Protein AF-A0A0B6Y6J5-F1 (afdb_monomer_lite)

Structure (mmCIF, N/CA/C/O backbone):
data_AF-A0A0B6Y6J5-F1
#
_entry.id   AF-A0A0B6Y6J5-F1
#
loop_
_atom_site.group_PDB
_atom_site.id
_atom_site.type_symbol
_atom_site.label_atom_id
_atom_site.label_alt_id
_atom_site.label_comp_id
_atom_site.label_asym_id
_atom_site.label_entity_id
_atom_site.label_seq_id
_atom_site.pdbx_PDB_ins_code
_atom_site.Cartn_x
_atom_site.Cartn_y
_atom_site.Cartn_z
_atom_site.occupancy
_atom_site.B_iso_or_equiv
_atom_site.auth_seq_id
_atom_site.auth_comp_id
_atom_site.auth_asym_id
_atom_site.auth_atom_id
_atom_site.pdbx_PDB_model_num
ATOM 1 N N . GLN A 1 1 ? 0.871 -8.061 8.736 1.00 92.25 1 GLN A N 1
ATOM 2 C CA . GLN A 1 1 ? 0.061 -6.885 8.353 1.00 92.25 1 GLN A CA 1
ATOM 3 C C . GLN A 1 1 ? -1.400 -6.966 8.773 1.00 92.25 1 GLN A C 1
ATOM 5 O O . GLN A 1 1 ? -1.820 -6.094 9.518 1.00 92.25 1 GLN A O 1
ATOM 10 N N . GLY A 1 2 ? -2.166 -8.000 8.394 1.00 95.81 2 GLY A N 1
ATOM 11 C CA . GLY A 1 2 ? -3.595 -8.094 8.757 1.00 95.81 2 GLY A CA 1
ATOM 12 C C . GLY A 1 2 ? -3.892 -7.931 10.258 1.00 95.81 2 GLY A C 1
ATOM 13 O O . GLY A 1 2 ? -4.728 -7.117 10.632 1.00 95.81 2 GLY A O 1
ATOM 14 N N . THR A 1 3 ? -3.135 -8.606 11.131 1.00 98.12 3 THR A N 1
ATOM 15 C CA . THR A 1 3 ? -3.266 -8.457 12.594 1.00 98.12 3 THR A CA 1
ATOM 16 C C . THR A 1 3 ? -3.001 -7.031 13.085 1.00 98.12 3 THR A C 1
ATOM 18 O O . THR A 1 3 ? -3.649 -6.583 14.025 1.00 98.12 3 THR A O 1
ATOM 21 N N . ALA A 1 4 ? -2.059 -6.312 12.462 1.00 98.31 4 ALA A N 1
ATOM 22 C CA . ALA A 1 4 ? -1.744 -4.933 12.829 1.00 98.31 4 ALA A CA 1
ATOM 23 C C . ALA A 1 4 ? -2.901 -3.998 12.461 1.00 98.31 4 ALA A C 1
ATOM 25 O O . ALA A 1 4 ? -3.358 -3.241 13.312 1.00 98.31 4 ALA A O 1
ATOM 26 N N . VAL A 1 5 ? -3.429 -4.128 11.236 1.00 98.38 5 VAL A N 1
ATOM 27 C CA . VAL A 1 5 ? -4.617 -3.387 10.784 1.00 98.38 5 VAL A CA 1
ATOM 28 C C . VAL A 1 5 ? -5.784 -3.623 11.737 1.00 98.38 5 VAL A C 1
ATOM 30 O O . VAL A 1 5 ? -6.360 -2.658 12.223 1.00 98.38 5 VAL A O 1
ATOM 33 N N . TYR A 1 6 ? -6.081 -4.884 12.065 1.00 98.50 6 TYR A N 1
ATOM 34 C CA . TYR A 1 6 ? -7.184 -5.229 12.962 1.00 98.50 6 TYR A CA 1
ATOM 35 C C . TYR A 1 6 ? -7.046 -4.574 14.344 1.00 98.50 6 TYR A C 1
ATOM 37 O O . TYR A 1 6 ? -7.948 -3.860 14.777 1.00 98.50 6 TYR A O 1
ATOM 45 N N . LYS A 1 7 ? -5.901 -4.767 15.015 1.00 98.56 7 LYS A N 1
ATOM 46 C CA . LYS A 1 7 ? -5.674 -4.255 16.377 1.00 98.56 7 LYS A CA 1
ATOM 47 C C . LYS A 1 7 ? -5.689 -2.726 16.437 1.00 98.56 7 LYS A C 1
ATOM 49 O O . LYS A 1 7 ? -6.278 -2.148 17.346 1.00 98.56 7 LYS A O 1
ATOM 54 N N . VAL A 1 8 ? -5.055 -2.064 15.467 1.00 98.44 8 VAL A N 1
ATOM 55 C CA . VAL A 1 8 ? -5.002 -0.595 15.422 1.00 98.44 8 VAL A CA 1
ATOM 56 C C . VAL A 1 8 ? -6.373 -0.019 15.081 1.00 98.44 8 VAL A C 1
ATOM 58 O O . VAL A 1 8 ? -6.811 0.918 15.742 1.00 98.44 8 VAL A O 1
ATOM 61 N N . ALA A 1 9 ? -7.084 -0.597 14.109 1.00 98.44 9 ALA A N 1
ATOM 62 C CA . ALA A 1 9 ? -8.425 -0.152 13.744 1.00 98.44 9 ALA A CA 1
ATOM 63 C C . ALA A 1 9 ? -9.440 -0.355 14.875 1.00 98.44 9 ALA A C 1
ATOM 65 O O . ALA A 1 9 ? -10.281 0.512 15.099 1.00 98.44 9 ALA A O 1
ATOM 66 N N . GLU A 1 10 ? -9.358 -1.463 15.614 1.00 98.38 10 GLU A N 1
ATOM 67 C CA . GLU A 1 10 ? -10.198 -1.711 16.790 1.00 98.38 10 GLU A CA 1
ATOM 68 C C . GLU A 1 10 ? -10.049 -0.613 17.844 1.00 98.38 10 GLU A C 1
ATOM 70 O O . GLU A 1 10 ? -11.052 -0.085 18.328 1.00 98.38 10 GLU A O 1
ATOM 75 N N . TYR A 1 11 ? -8.815 -0.206 18.136 1.00 98.44 11 TYR A N 1
ATOM 76 C CA . TYR A 1 11 ? -8.553 0.880 19.072 1.00 98.44 11 TYR A CA 1
ATOM 77 C C . TYR A 1 11 ? -8.953 2.253 18.511 1.00 98.44 11 TYR A C 1
ATOM 79 O O . TYR A 1 11 ? -9.686 2.995 19.164 1.00 98.44 11 TYR A O 1
ATOM 87 N N . ALA A 1 12 ? -8.518 2.585 17.292 1.00 98.44 12 ALA A N 1
ATOM 88 C CA . ALA A 1 12 ? -8.725 3.894 16.667 1.00 98.44 12 ALA A CA 1
ATOM 89 C C . A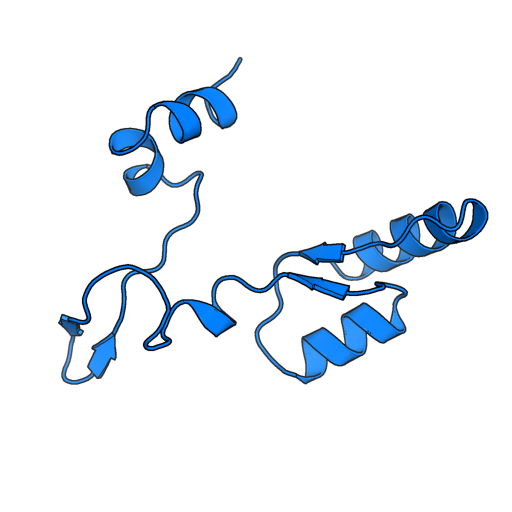LA A 1 12 ? -10.210 4.229 16.453 1.00 98.44 12 ALA A C 1
ATOM 91 O O . ALA A 1 12 ? -10.614 5.386 16.609 1.00 98.44 12 ALA A O 1
ATOM 92 N N . ARG A 1 13 ? -11.049 3.211 16.199 1.00 97.50 13 ARG A N 1
ATOM 93 C CA . ARG A 1 13 ? -12.510 3.368 16.099 1.00 97.50 13 ARG A CA 1
ATOM 94 C C . ARG A 1 13 ? -13.133 3.996 17.343 1.00 97.50 13 ARG A C 1
ATOM 96 O O . ARG A 1 13 ? -14.097 4.741 17.206 1.00 97.50 13 ARG A O 1
ATOM 103 N N . ARG A 1 14 ? -12.572 3.766 18.537 1.00 98.06 14 ARG A N 1
ATOM 104 C CA . ARG A 1 14 ? -13.066 4.359 19.798 1.00 98.06 14 ARG A CA 1
ATOM 105 C C . ARG A 1 14 ? -12.950 5.885 19.829 1.00 98.06 14 ARG A C 1
ATOM 107 O O . ARG A 1 14 ? -13.631 6.522 20.622 1.00 98.06 14 ARG A O 1
ATOM 114 N N . PHE A 1 15 ? -12.099 6.448 18.974 1.00 98.31 15 PHE A N 1
ATOM 115 C CA . PHE A 1 15 ? -11.827 7.880 18.871 1.00 98.31 15 PHE A CA 1
ATOM 116 C C . PHE A 1 15 ? -12.296 8.471 17.534 1.00 98.31 15 PHE A C 1
ATOM 118 O O . PHE A 1 15 ? -12.024 9.634 17.258 1.00 98.31 15 PHE A O 1
ATOM 125 N N . GLY A 1 16 ? -12.957 7.680 16.679 1.00 97.19 16 GLY A N 1
ATOM 126 C CA . GLY A 1 16 ? -13.354 8.118 15.339 1.00 97.19 16 GLY A CA 1
ATOM 127 C C . GLY A 1 16 ? -12.175 8.428 14.407 1.00 97.19 16 GLY A C 1
ATOM 128 O O . GLY A 1 16 ? -12.346 9.166 13.440 1.00 97.19 16 GLY A O 1
ATOM 129 N N . VAL A 1 17 ? -10.981 7.891 14.685 1.00 98.50 17 VAL A N 1
ATOM 130 C CA . VAL A 1 17 ? -9.780 8.141 13.874 1.00 98.50 17 VAL A CA 1
ATOM 131 C C . VAL A 1 17 ? -9.701 7.110 12.738 1.00 98.50 17 VAL A C 1
ATOM 133 O O . VAL A 1 17 ? -9.676 5.908 13.020 1.00 98.50 17 VAL A O 1
ATOM 136 N N . PRO A 1 18 ? -9.655 7.533 11.459 1.00 98.25 18 PRO A N 1
ATOM 137 C CA . PRO A 1 18 ? -9.557 6.615 10.330 1.00 98.25 18 PRO A CA 1
ATOM 138 C C . PR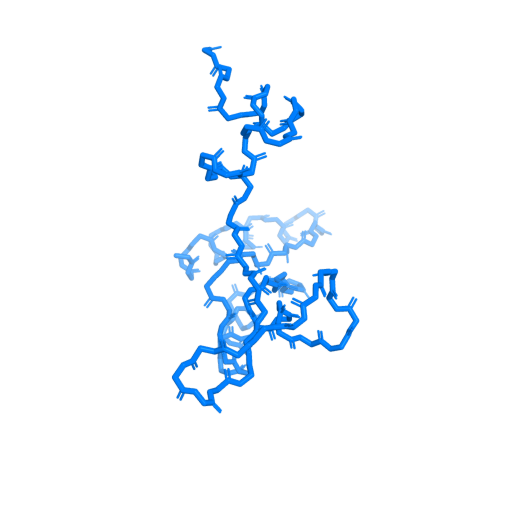O A 1 18 ? -8.172 5.961 10.244 1.00 98.25 18 PRO A C 1
ATOM 140 O O . PRO A 1 18 ? -7.155 6.570 10.577 1.00 98.25 18 PRO A O 1
ATOM 143 N N . VAL A 1 19 ? -8.129 4.721 9.753 1.00 98.38 19 VAL A N 1
ATOM 144 C CA . VAL A 1 19 ? -6.890 3.935 9.621 1.00 98.38 19 VAL A CA 1
ATOM 145 C C . VAL A 1 19 ? -6.615 3.619 8.157 1.00 98.38 19 VAL A C 1
ATOM 147 O O . VAL A 1 19 ? -7.500 3.148 7.444 1.00 98.38 19 VAL A O 1
ATOM 150 N N . ILE A 1 20 ? -5.372 3.833 7.726 1.00 98.62 20 ILE A N 1
ATOM 151 C CA . ILE A 1 20 ? -4.894 3.480 6.387 1.00 98.62 20 ILE A CA 1
ATOM 152 C C . ILE A 1 20 ? -4.102 2.174 6.481 1.00 98.62 20 ILE A C 1
ATOM 154 O O . ILE A 1 20 ? -3.113 2.097 7.210 1.00 98.62 20 ILE A O 1
ATOM 158 N N . ALA A 1 21 ? -4.514 1.145 5.740 1.00 98.38 21 ALA A N 1
ATOM 159 C CA . ALA A 1 21 ? -3.718 -0.069 5.590 1.00 98.38 21 ALA A CA 1
ATOM 160 C C . ALA A 1 21 ? -2.682 0.121 4.473 1.00 98.38 21 ALA A C 1
ATOM 162 O O . ALA A 1 21 ? -3.026 0.124 3.291 1.00 98.38 21 ALA A O 1
ATOM 163 N N . ASP A 1 22 ? -1.419 0.278 4.858 1.00 97.69 22 ASP A N 1
ATOM 164 C CA . ASP A 1 22 ? -0.293 0.482 3.944 1.00 97.69 22 ASP A CA 1
ATOM 165 C C . ASP A 1 22 ? 0.586 -0.775 3.843 1.00 97.69 22 ASP A C 1
ATOM 167 O O . ASP A 1 22 ? 0.867 -1.432 4.845 1.00 97.69 22 ASP A O 1
ATOM 171 N N . GLY A 1 23 ? 1.025 -1.115 2.632 1.00 93.12 23 GLY A N 1
ATOM 172 C CA . GLY A 1 23 ? 1.918 -2.241 2.360 1.00 93.12 23 GLY A CA 1
ATOM 173 C C . GLY A 1 23 ? 1.231 -3.610 2.232 1.00 93.12 23 GLY A C 1
ATOM 174 O O . GLY A 1 23 ? 0.280 -3.952 2.933 1.00 93.12 23 GLY A O 1
ATOM 175 N N . GLY A 1 24 ? 1.740 -4.438 1.312 1.00 93.56 24 GLY A N 1
ATOM 176 C CA . GLY A 1 24 ? 1.248 -5.806 1.078 1.00 93.56 24 GLY A CA 1
ATOM 177 C C . GLY A 1 24 ? -0.037 -5.914 0.242 1.00 93.56 24 GLY A C 1
ATOM 178 O O . GLY A 1 24 ? -0.566 -7.013 0.066 1.00 93.56 24 GLY A O 1
ATOM 179 N N . ILE A 1 25 ? -0.540 -4.806 -0.306 1.00 96.44 25 ILE A N 1
ATOM 180 C CA . ILE A 1 25 ? -1.702 -4.786 -1.203 1.00 96.44 25 ILE A CA 1
ATOM 181 C C . ILE A 1 25 ? -1.250 -5.072 -2.642 1.00 96.44 25 ILE A C 1
ATOM 183 O O . ILE A 1 25 ? -0.663 -4.215 -3.295 1.00 96.44 25 ILE A O 1
ATOM 187 N N . SER A 1 26 ? -1.519 -6.283 -3.133 1.00 94.25 26 SER A N 1
ATOM 188 C CA . SER A 1 26 ? -1.154 -6.725 -4.491 1.00 94.25 26 SER A CA 1
ATOM 189 C C . SER A 1 26 ? -2.343 -7.197 -5.326 1.00 94.25 26 SER A C 1
ATOM 191 O O . SER A 1 26 ? -2.213 -7.392 -6.528 1.00 94.25 26 SER A O 1
ATOM 193 N N . THR A 1 27 ? -3.505 -7.394 -4.702 1.00 96.19 27 THR A N 1
ATOM 194 C CA . THR A 1 27 ? -4.722 -7.865 -5.366 1.00 96.19 27 THR A CA 1
ATOM 195 C C . THR A 1 27 ? -5.941 -7.159 -4.788 1.00 96.19 27 THR A C 1
ATOM 197 O O . THR A 1 27 ? -5.922 -6.700 -3.642 1.00 96.19 27 THR A O 1
ATOM 200 N N . VAL A 1 28 ? -7.043 -7.152 -5.541 1.00 96.81 28 VAL A N 1
ATOM 201 C CA . VAL A 1 28 ? -8.344 -6.660 -5.055 1.00 96.81 28 VAL A CA 1
ATOM 202 C C . VAL A 1 28 ? -8.781 -7.405 -3.788 1.00 96.81 28 VAL A C 1
ATOM 204 O O . VAL A 1 28 ? -9.314 -6.803 -2.860 1.00 96.81 28 VAL A O 1
ATOM 207 N N . GLY A 1 29 ? -8.463 -8.700 -3.680 1.00 97.88 29 GLY A N 1
ATOM 208 C CA . GLY A 1 29 ? -8.734 -9.485 -2.476 1.00 97.88 29 GLY A CA 1
ATOM 209 C C . GLY A 1 29 ? -8.009 -8.966 -1.229 1.00 97.88 29 GLY A C 1
ATOM 210 O O . GLY A 1 29 ? -8.556 -9.050 -0.131 1.00 97.88 29 GLY A O 1
ATOM 211 N N . HIS A 1 30 ? -6.805 -8.399 -1.365 1.00 97.81 30 HIS A N 1
ATOM 212 C CA . HIS A 1 30 ? -6.100 -7.779 -0.234 1.00 97.81 30 HIS A CA 1
ATOM 213 C C . HIS A 1 30 ? -6.757 -6.467 0.194 1.00 97.81 30 HIS A C 1
ATOM 215 O O . HIS A 1 30 ? -6.844 -6.211 1.393 1.00 97.81 30 HIS A O 1
ATOM 221 N N . ILE A 1 31 ? -7.267 -5.683 -0.762 1.00 98.00 31 ILE A N 1
ATOM 222 C CA . ILE A 1 31 ? -8.025 -4.457 -0.481 1.00 98.00 31 ILE A CA 1
ATOM 223 C C . ILE A 1 31 ? -9.264 -4.805 0.344 1.00 98.00 31 ILE A C 1
ATOM 225 O O . ILE A 1 31 ? -9.443 -4.274 1.437 1.00 98.00 31 ILE A O 1
ATOM 229 N N . ILE A 1 32 ? -10.066 -5.763 -0.134 1.00 98.31 32 ILE A N 1
ATOM 230 C CA . ILE A 1 32 ? -11.287 -6.199 0.555 1.00 98.31 32 ILE A CA 1
ATOM 231 C C . ILE A 1 32 ? -10.955 -6.692 1.965 1.00 98.31 32 ILE A C 1
ATOM 233 O O . ILE A 1 32 ? -11.551 -6.222 2.927 1.00 98.31 32 ILE A O 1
ATOM 237 N N . LYS A 1 33 ? -9.953 -7.568 2.115 1.00 98.31 33 LYS A N 1
ATOM 238 C CA . LYS A 1 33 ? -9.532 -8.072 3.433 1.00 98.31 33 LYS A CA 1
ATOM 239 C C . LYS A 1 33 ? -9.093 -6.947 4.373 1.00 98.31 33 LYS A C 1
ATOM 241 O O . LYS A 1 33 ? -9.459 -6.975 5.540 1.00 98.31 33 LYS A O 1
ATOM 246 N N . ALA A 1 34 ? -8.334 -5.960 3.897 1.00 98.38 34 ALA A N 1
ATOM 247 C CA . ALA A 1 34 ? -7.895 -4.836 4.725 1.00 98.38 34 ALA A CA 1
ATOM 248 C C . ALA A 1 34 ? -9.077 -3.987 5.223 1.00 98.38 34 ALA A C 1
ATOM 250 O O . ALA A 1 34 ? -9.139 -3.665 6.412 1.00 98.38 34 ALA A O 1
ATOM 251 N N . LEU A 1 35 ? -10.035 -3.690 4.340 1.00 98.12 35 LEU A N 1
ATOM 252 C CA . LEU A 1 35 ? -11.258 -2.963 4.691 1.00 98.12 35 LEU A CA 1
ATOM 253 C C . LEU A 1 35 ? -12.122 -3.768 5.671 1.00 98.12 35 LEU A C 1
ATOM 255 O O . LEU A 1 35 ? -12.545 -3.238 6.695 1.00 98.12 35 LEU A O 1
ATOM 259 N N . SER A 1 36 ? -12.311 -5.071 5.429 1.00 98.31 36 SER A N 1
ATOM 260 C CA . SER A 1 36 ? -13.051 -5.961 6.337 1.00 98.31 36 SER A CA 1
ATOM 261 C C . SER A 1 36 ? -12.403 -6.083 7.719 1.00 98.31 36 SER A C 1
ATOM 263 O O . SER A 1 36 ? -13.107 -6.240 8.711 1.00 98.31 36 SER A O 1
ATOM 265 N N . LEU A 1 37 ? -11.073 -5.985 7.809 1.00 98.19 37 LEU A N 1
ATOM 266 C CA . LEU A 1 37 ? -10.346 -5.970 9.085 1.00 98.19 37 LEU A CA 1
ATOM 267 C C . LEU A 1 37 ? -10.457 -4.628 9.825 1.00 98.19 37 LEU A C 1
ATOM 269 O O . LEU A 1 37 ? -10.053 -4.539 10.986 1.00 98.19 37 LEU A O 1
ATOM 273 N N . GLY A 1 38 ? -11.025 -3.597 9.195 1.00 97.81 38 GLY A N 1
ATOM 274 C CA . GLY A 1 38 ? -11.344 -2.328 9.837 1.00 97.81 38 GLY A CA 1
ATOM 275 C C . GLY A 1 38 ? -10.591 -1.108 9.327 1.00 97.81 38 GLY A C 1
ATOM 276 O O . GLY A 1 38 ? -10.759 -0.039 9.914 1.00 97.81 38 GLY A O 1
ATOM 277 N N . ALA A 1 39 ? -9.769 -1.237 8.284 1.00 98.50 39 ALA A N 1
ATOM 278 C CA . ALA A 1 39 ? -9.168 -0.071 7.646 1.00 98.50 39 ALA A CA 1
ATOM 279 C C . ALA A 1 39 ? -10.249 0.805 6.991 1.00 98.50 39 ALA A C 1
ATOM 281 O O . ALA A 1 39 ? -11.216 0.299 6.425 1.00 98.50 39 ALA A O 1
ATOM 282 N N . SER A 1 40 ? -10.059 2.120 7.035 1.00 98.56 40 SER A N 1
ATOM 283 C CA . SER A 1 40 ? -10.909 3.091 6.340 1.00 98.56 40 SER A CA 1
ATOM 284 C C . SER A 1 40 ? -10.501 3.233 4.874 1.00 98.56 40 SER A C 1
ATOM 286 O O . SER A 1 40 ? -11.352 3.407 4.008 1.00 98.56 40 SER A O 1
ATOM 288 N N . THR A 1 41 ? -9.198 3.149 4.594 1.00 98.44 41 THR A N 1
ATOM 289 C CA . THR A 1 41 ? -8.624 3.208 3.244 1.00 98.44 41 THR A CA 1
ATOM 290 C C . THR A 1 41 ? -7.382 2.317 3.142 1.00 98.44 41 THR A C 1
ATOM 292 O O . THR A 1 41 ? -6.887 1.786 4.141 1.00 98.44 41 THR A O 1
ATOM 295 N N . VAL A 1 42 ? -6.867 2.136 1.924 1.00 98.12 42 VAL A N 1
ATOM 296 C CA . VAL A 1 42 ? -5.628 1.394 1.650 1.00 98.12 42 VAL A CA 1
ATOM 297 C C . VAL A 1 42 ? -4.627 2.283 0.916 1.00 98.12 42 VAL A C 1
ATOM 299 O O . VAL A 1 42 ? -5.022 3.105 0.090 1.00 98.12 42 VAL A O 1
ATOM 302 N N . MET A 1 43 ? -3.337 2.102 1.190 1.00 98.31 43 MET A N 1
ATOM 303 C CA . MET A 1 43 ? -2.245 2.737 0.450 1.00 98.31 43 MET A CA 1
ATOM 304 C C . MET A 1 43 ? -1.527 1.685 -0.400 1.00 98.31 43 MET A C 1
ATOM 306 O O . MET A 1 43 ? -1.273 0.564 0.046 1.00 98.31 43 MET A O 1
ATOM 310 N N . MET A 1 44 ? -1.248 2.028 -1.659 1.00 96.31 44 MET A N 1
ATOM 311 C CA . MET A 1 44 ? -0.742 1.092 -2.662 1.00 96.31 44 MET A CA 1
ATOM 312 C C . MET A 1 44 ? 0.515 1.655 -3.321 1.00 96.31 44 MET A C 1
ATOM 314 O O . MET A 1 44 ? 0.479 2.725 -3.917 1.00 96.31 44 MET A O 1
ATOM 318 N N . GLY A 1 45 ? 1.617 0.909 -3.231 1.00 94.50 45 GLY A N 1
ATOM 319 C CA . GLY A 1 45 ? 2.868 1.222 -3.923 1.00 94.50 45 GLY A CA 1
ATOM 320 C C . GLY A 1 45 ? 3.024 0.396 -5.196 1.00 94.50 45 GLY A C 1
ATOM 321 O O . GLY A 1 45 ? 2.778 0.875 -6.298 1.00 94.50 45 GLY A O 1
ATOM 322 N N . SER A 1 46 ? 3.397 -0.877 -5.041 1.00 91.12 46 SER A N 1
ATOM 323 C CA . SER A 1 46 ? 3.739 -1.766 -6.162 1.00 91.12 46 SER A CA 1
ATOM 324 C C . SER A 1 46 ? 2.616 -1.939 -7.185 1.00 91.12 46 SER A C 1
ATOM 326 O O . SER A 1 46 ? 2.900 -1.993 -8.377 1.00 91.12 46 SER A O 1
ATOM 328 N N . LEU A 1 47 ? 1.354 -1.973 -6.745 1.00 93.50 47 LEU A N 1
ATOM 329 C CA . LEU A 1 47 ? 0.203 -2.105 -7.643 1.00 93.50 47 LEU A CA 1
ATOM 330 C C . LEU A 1 47 ? 0.064 -0.911 -8.606 1.00 93.50 47 LEU A C 1
ATOM 332 O O . LEU A 1 47 ? -0.428 -1.081 -9.716 1.00 93.50 47 LEU A O 1
ATOM 336 N N . LEU A 1 48 ? 0.516 0.278 -8.193 1.00 95.19 48 LEU A N 1
ATOM 337 C CA . LEU A 1 48 ? 0.437 1.514 -8.980 1.00 95.19 48 LEU A CA 1
ATOM 338 C C . LEU A 1 48 ? 1.761 1.870 -9.675 1.00 95.19 48 LEU A C 1
ATOM 340 O O . LEU A 1 48 ? 1.792 2.725 -10.550 1.00 95.19 48 LEU A O 1
ATOM 344 N N . ALA A 1 49 ? 2.871 1.223 -9.321 1.00 93.75 49 ALA A N 1
ATOM 345 C CA . ALA A 1 49 ? 4.204 1.635 -9.760 1.00 93.75 49 ALA A CA 1
ATOM 346 C C . ALA A 1 49 ? 4.471 1.479 -11.271 1.00 93.75 49 ALA A C 1
ATOM 348 O O . ALA A 1 49 ? 5.365 2.131 -11.807 1.00 93.75 49 ALA A O 1
ATOM 349 N N . GLY A 1 50 ? 3.725 0.606 -11.952 1.00 91.31 50 GLY A N 1
ATOM 350 C CA . GLY A 1 50 ? 3.879 0.336 -13.385 1.00 91.31 50 GLY A CA 1
ATOM 351 C C . GLY A 1 50 ? 2.983 1.171 -14.303 1.00 91.31 50 GLY A C 1
ATOM 352 O O . GLY A 1 50 ? 3.063 1.005 -15.523 1.00 91.31 50 GLY A O 1
ATOM 353 N N . THR A 1 51 ? 2.118 2.032 -13.757 1.00 94.75 51 THR A N 1
ATOM 354 C CA . THR A 1 51 ? 1.145 2.776 -14.569 1.00 94.75 51 THR A CA 1
ATOM 355 C C . THR A 1 51 ? 1.793 3.926 -15.345 1.00 94.75 51 THR A C 1
ATOM 357 O O . THR A 1 51 ? 2.944 4.319 -15.098 1.00 94.75 51 THR A O 1
ATOM 360 N N . SER A 1 52 ? 1.049 4.460 -16.315 1.00 94.44 52 SER A N 1
ATOM 361 C CA . SER A 1 52 ? 1.465 5.594 -17.147 1.00 94.44 52 SER A CA 1
ATOM 362 C C . SER A 1 52 ? 1.749 6.842 -16.317 1.00 94.44 52 SER A C 1
ATOM 364 O O . SER A 1 52 ? 2.681 7.580 -16.621 1.00 94.44 52 SER A O 1
ATOM 366 N N . GLU A 1 53 ? 0.980 7.045 -15.252 1.00 96.12 53 GLU A N 1
ATOM 367 C CA . GLU A 1 53 ? 1.019 8.223 -14.384 1.00 96.12 53 GLU A CA 1
ATOM 368 C C . GLU A 1 53 ? 2.140 8.143 -13.346 1.00 96.12 53 GLU A C 1
ATOM 370 O O . GLU A 1 53 ? 2.560 9.169 -12.810 1.00 96.12 53 GLU A O 1
ATOM 375 N N . ALA A 1 54 ? 2.627 6.935 -13.037 1.00 94.50 54 ALA A N 1
ATOM 376 C CA . ALA A 1 54 ? 3.744 6.767 -12.118 1.00 94.50 54 ALA A CA 1
ATOM 377 C C . ALA A 1 54 ? 4.982 7.525 -12.649 1.00 94.50 54 ALA A C 1
ATOM 379 O O . ALA A 1 54 ? 5.182 7.608 -13.859 1.00 94.50 54 ALA A O 1
ATOM 380 N N . PRO A 1 55 ? 5.854 8.083 -11.799 1.00 91.81 55 PRO A N 1
ATOM 381 C CA . PRO A 1 55 ? 7.052 8.773 -12.271 1.00 91.81 55 PRO A CA 1
ATOM 382 C C . PRO A 1 55 ? 8.095 7.799 -12.842 1.00 91.81 55 PRO A C 1
ATOM 384 O O . PRO A 1 55 ? 8.173 6.638 -12.436 1.00 91.81 55 PRO A O 1
ATOM 387 N N . GLY A 1 56 ? 8.937 8.296 -13.750 1.00 89.94 56 GLY A N 1
ATOM 388 C CA . GLY A 1 56 ? 10.036 7.548 -14.363 1.00 89.94 56 GLY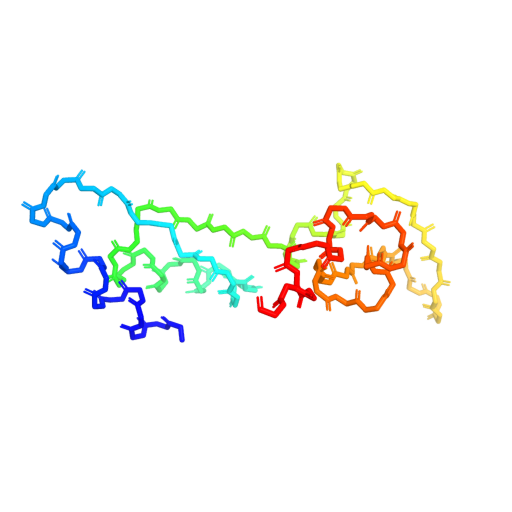 A CA 1
ATOM 389 C C . GLY A 1 56 ? 9.708 6.970 -15.740 1.00 89.94 56 GLY A C 1
ATOM 390 O O . GLY A 1 56 ? 8.548 6.862 -16.140 1.00 89.94 56 GLY A O 1
ATOM 391 N N . GLU A 1 57 ? 10.756 6.577 -16.454 1.00 91.75 57 GLU A N 1
ATOM 392 C CA . GLU A 1 57 ? 10.648 6.056 -17.814 1.00 91.75 57 GLU A CA 1
ATOM 393 C C . GLU A 1 57 ? 10.446 4.540 -17.838 1.00 91.75 57 GLU A C 1
ATOM 395 O O . GLU A 1 57 ? 10.903 3.803 -16.956 1.00 91.75 57 GLU A O 1
ATOM 400 N N . TYR A 1 58 ? 9.762 4.075 -18.881 1.00 94.44 58 TYR A N 1
ATOM 401 C CA . TYR A 1 58 ? 9.692 2.651 -19.178 1.00 94.44 58 TYR A CA 1
ATOM 402 C C . TYR A 1 58 ? 10.996 2.176 -19.812 1.00 94.44 58 TYR A C 1
ATOM 404 O O . TYR A 1 58 ? 11.604 2.879 -20.615 1.00 94.44 58 TYR A O 1
ATOM 412 N N . PHE A 1 59 ? 11.378 0.942 -19.515 1.00 93.81 59 PHE A N 1
ATOM 413 C CA . PHE A 1 59 ? 12.474 0.251 -20.182 1.00 93.81 59 PHE A CA 1
ATOM 414 C C . PHE A 1 59 ? 12.037 -1.163 -20.555 1.00 93.81 59 PHE A C 1
ATOM 416 O O . PHE A 1 59 ? 11.053 -1.682 -20.025 1.00 93.81 59 PHE A O 1
ATOM 423 N N . PHE A 1 60 ? 12.752 -1.781 -21.486 1.00 94.56 60 PHE A N 1
ATOM 424 C CA . PHE A 1 60 ? 12.538 -3.179 -21.836 1.00 94.56 60 PHE A CA 1
ATOM 425 C C . PHE A 1 60 ? 13.605 -4.036 -21.167 1.00 94.56 60 PHE A C 1
ATOM 427 O O . PHE A 1 60 ? 14.792 -3.724 -21.251 1.00 94.56 60 PHE A O 1
ATOM 434 N N . ALA A 1 61 ? 13.178 -5.114 -20.521 1.00 94.31 61 ALA A N 1
ATOM 435 C CA . ALA A 1 61 ? 14.052 -6.191 -20.075 1.00 94.31 61 ALA A CA 1
ATOM 436 C C . ALA A 1 61 ? 13.427 -7.507 -20.529 1.00 94.31 61 ALA A C 1
ATOM 438 O O . ALA A 1 61 ? 12.229 -7.710 -20.339 1.00 94.31 61 ALA A O 1
ATOM 439 N N . ASP A 1 62 ? 14.215 -8.350 -21.195 1.00 94.06 62 ASP A N 1
ATOM 440 C CA . ASP A 1 62 ? 13.773 -9.653 -21.711 1.00 94.06 62 ASP A CA 1
ATOM 441 C C . ASP A 1 62 ? 12.482 -9.579 -22.553 1.00 94.06 62 ASP A C 1
ATOM 443 O O . ASP A 1 62 ? 11.603 -10.433 -22.480 1.00 94.06 62 ASP A O 1
ATOM 447 N N . GLY A 1 63 ? 12.338 -8.506 -23.341 1.00 93.1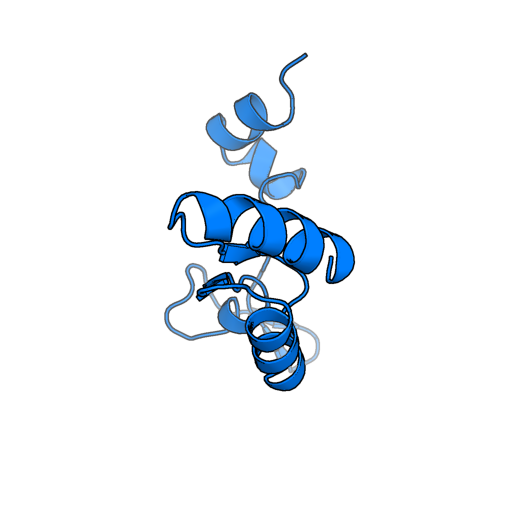2 63 GLY A N 1
ATOM 448 C CA . GLY A 1 63 ? 11.162 -8.264 -24.186 1.00 93.12 63 GLY A CA 1
ATOM 449 C C . GLY A 1 63 ? 9.914 -7.767 -23.443 1.00 93.12 63 GLY A C 1
ATOM 450 O O . GLY A 1 63 ? 8.906 -7.473 -24.082 1.00 93.12 63 GLY A O 1
ATOM 451 N N . VAL A 1 64 ? 9.969 -7.606 -22.118 1.00 93.88 64 VAL A N 1
ATOM 452 C CA . VAL A 1 64 ? 8.864 -7.092 -21.300 1.00 93.88 64 VAL A CA 1
ATOM 453 C C . VAL A 1 64 ? 9.071 -5.609 -21.008 1.00 93.88 64 VAL A C 1
ATOM 455 O O . VAL A 1 64 ? 10.149 -5.184 -20.591 1.00 93.88 64 VAL A O 1
ATOM 458 N N . ARG A 1 65 ? 8.020 -4.806 -21.205 1.00 92.12 65 ARG A N 1
ATOM 459 C CA . ARG A 1 65 ? 8.010 -3.387 -20.829 1.00 92.12 65 ARG A CA 1
ATOM 460 C C . ARG A 1 65 ? 7.827 -3.258 -19.317 1.00 92.12 65 ARG A C 1
ATOM 462 O O . ARG A 1 65 ? 6.792 -3.649 -18.782 1.00 92.12 65 ARG A O 1
ATOM 469 N N . LEU A 1 66 ? 8.809 -2.674 -18.643 1.00 93.44 66 LEU A N 1
ATOM 470 C CA . LEU A 1 66 ? 8.867 -2.538 -17.190 1.00 93.44 66 LEU A CA 1
ATOM 471 C C . LEU A 1 66 ? 9.115 -1.087 -16.775 1.00 93.44 66 LEU A C 1
ATOM 473 O O . LEU A 1 66 ? 9.560 -0.253 -17.565 1.00 93.44 66 LEU A O 1
ATOM 477 N N . LYS A 1 67 ? 8.836 -0.796 -15.505 1.00 94.25 67 LYS A N 1
ATOM 478 C CA . LYS A 1 67 ? 9.121 0.487 -14.858 1.00 94.25 67 LYS A CA 1
ATOM 479 C C . LYS A 1 67 ? 9.786 0.236 -13.513 1.00 94.25 67 LYS A C 1
ATOM 481 O O . LYS A 1 67 ? 9.398 -0.684 -12.793 1.00 94.25 67 LYS A O 1
ATOM 486 N N . LYS A 1 68 ? 10.824 1.011 -13.187 1.00 91.06 68 LYS A N 1
ATOM 487 C CA . LYS A 1 68 ? 11.629 0.764 -11.984 1.00 91.06 68 LYS A CA 1
ATOM 488 C C . LYS A 1 68 ? 10.852 1.211 -10.745 1.00 91.06 68 LYS A C 1
ATOM 490 O O . LYS A 1 68 ? 10.566 2.391 -10.581 1.00 91.06 68 LYS A O 1
ATOM 495 N N . PHE A 1 69 ? 10.570 0.272 -9.848 1.00 91.00 69 PHE A N 1
ATOM 496 C CA . PHE A 1 69 ? 10.021 0.536 -8.520 1.00 91.00 69 PHE A CA 1
ATOM 497 C C . PHE A 1 69 ? 11.090 0.273 -7.460 1.00 91.00 69 PHE A C 1
ATOM 499 O O . PHE A 1 69 ? 11.831 -0.705 -7.551 1.00 91.00 69 PHE A O 1
ATOM 506 N N . ARG A 1 70 ? 11.177 1.135 -6.445 1.00 90.81 70 ARG A N 1
ATOM 507 C CA . ARG A 1 70 ? 12.113 0.970 -5.326 1.00 90.81 70 ARG A CA 1
ATOM 508 C C . ARG A 1 70 ? 11.498 1.463 -4.025 1.00 90.81 70 ARG A C 1
ATOM 510 O O . ARG A 1 70 ? 10.746 2.433 -4.020 1.00 90.81 70 ARG A O 1
ATOM 517 N N . GLY A 1 71 ? 11.866 0.825 -2.918 1.00 88.12 71 GLY A N 1
ATOM 518 C CA . GLY A 1 71 ? 11.513 1.302 -1.583 1.00 88.12 71 GLY A CA 1
ATOM 519 C C . GLY A 1 71 ? 12.339 2.527 -1.191 1.00 88.12 71 GLY A C 1
ATOM 520 O O . GLY A 1 71 ? 13.516 2.627 -1.543 1.00 88.12 71 GLY A O 1
ATOM 521 N N . MET A 1 72 ? 11.750 3.443 -0.423 1.00 89.88 72 MET A N 1
ATOM 522 C CA . MET A 1 72 ? 12.434 4.672 0.004 1.00 89.88 72 MET A CA 1
ATOM 523 C C . MET A 1 72 ? 13.622 4.422 0.947 1.00 89.88 72 MET A C 1
ATOM 525 O O . MET A 1 72 ? 14.521 5.254 1.005 1.00 89.88 72 MET A O 1
ATOM 529 N N . GLY A 1 73 ? 13.654 3.269 1.626 1.00 85.44 73 GLY A N 1
ATOM 530 C CA . GLY A 1 73 ? 14.792 2.798 2.428 1.00 85.44 73 GLY A CA 1
ATOM 531 C C . GLY A 1 73 ? 15.816 1.956 1.653 1.00 85.44 73 GLY A C 1
ATOM 532 O O . GLY A 1 73 ? 16.658 1.311 2.264 1.00 85.44 73 GLY A O 1
ATOM 533 N N . SER A 1 74 ? 15.737 1.894 0.319 1.00 87.00 74 SER A N 1
ATOM 534 C CA . SER A 1 74 ? 16.752 1.214 -0.503 1.00 87.00 74 SER A CA 1
ATOM 535 C C . SER A 1 74 ? 17.999 2.081 -0.691 1.00 87.00 74 SER A C 1
ATOM 537 O O . SER A 1 74 ? 17.903 3.309 -0.702 1.00 87.00 74 SER A O 1
ATOM 539 N N . LEU A 1 75 ? 19.165 1.454 -0.900 1.00 85.94 75 LEU A N 1
ATOM 540 C CA . LEU A 1 75 ? 20.422 2.170 -1.164 1.00 85.94 75 LEU A CA 1
ATOM 541 C C . LEU A 1 75 ? 20.289 3.131 -2.352 1.00 85.94 75 LEU A C 1
ATOM 543 O O . LEU A 1 75 ? 20.659 4.295 -2.230 1.00 85.94 75 LEU A O 1
ATOM 547 N N . ASP A 1 76 ? 19.664 2.686 -3.446 1.00 85.44 76 ASP A N 1
ATOM 548 C CA . ASP A 1 76 ? 19.377 3.514 -4.622 1.00 85.44 76 ASP A CA 1
ATOM 549 C C . ASP A 1 76 ? 18.581 4.783 -4.275 1.00 85.44 76 ASP A C 1
ATOM 551 O O . ASP A 1 76 ? 18.864 5.864 -4.793 1.00 85.44 76 ASP A O 1
ATOM 555 N N . ALA A 1 77 ? 17.547 4.662 -3.434 1.00 85.06 77 ALA A N 1
ATOM 556 C CA . ALA A 1 77 ? 16.709 5.796 -3.042 1.00 85.06 77 ALA A CA 1
ATOM 557 C C . ALA A 1 77 ? 17.432 6.735 -2.070 1.00 85.06 77 ALA A C 1
ATOM 559 O O . ALA A 1 77 ? 17.258 7.954 -2.137 1.00 85.06 77 ALA A O 1
ATOM 560 N N . MET A 1 78 ? 18.247 6.173 -1.180 1.00 85.44 78 MET A N 1
ATOM 561 C CA . MET A 1 78 ? 19.016 6.926 -0.200 1.00 85.44 78 MET A CA 1
ATOM 562 C C . MET A 1 78 ? 20.162 7.685 -0.870 1.00 85.44 78 MET A C 1
ATOM 564 O O . MET A 1 78 ? 20.278 8.887 -0.669 1.00 85.44 78 MET A O 1
ATOM 568 N N . GLN A 1 79 ? 20.947 7.068 -1.753 1.00 83.75 79 GLN A N 1
ATOM 569 C CA . GLN A 1 79 ? 22.025 7.759 -2.479 1.00 83.75 79 GLN A CA 1
ATOM 570 C C . GLN A 1 79 ? 21.521 8.961 -3.290 1.00 83.75 79 GLN A C 1
ATOM 572 O O . GLN A 1 79 ? 22.205 9.978 -3.367 1.00 83.75 79 GLN A O 1
ATOM 577 N N . GLN A 1 80 ? 20.310 8.878 -3.848 1.00 80.44 80 GLN A N 1
ATOM 578 C CA . GLN A 1 80 ? 19.739 9.954 -4.663 1.00 80.44 80 GLN A CA 1
ATOM 579 C C . GLN A 1 80 ? 19.044 11.062 -3.859 1.00 80.44 80 GLN A C 1
ATOM 581 O O . GLN A 1 80 ? 18.937 12.185 -4.349 1.00 80.44 80 GLN A O 1
ATOM 586 N N . HIS A 1 81 ? 18.577 10.790 -2.636 1.00 77.38 81 HIS A N 1
ATOM 587 C CA . HIS A 1 81 ? 17.822 11.768 -1.850 1.00 77.38 81 HIS A CA 1
ATOM 588 C C . HIS A 1 81 ? 18.303 11.848 -0.400 1.00 77.38 81 HIS A C 1
ATOM 590 O O . HIS A 1 81 ? 18.055 10.952 0.408 1.00 77.38 81 HIS A O 1
ATOM 596 N N . LYS A 1 82 ? 18.877 13.005 -0.034 1.00 74.44 82 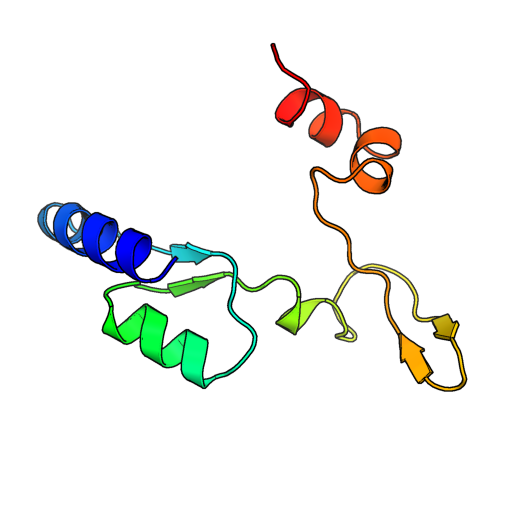LYS A N 1
ATOM 597 C CA . LYS A 1 82 ? 19.298 13.322 1.344 1.00 74.44 82 LYS A CA 1
ATOM 598 C C . LYS A 1 82 ? 18.168 13.131 2.364 1.00 74.44 82 LYS A C 1
ATOM 600 O O . LYS A 1 82 ? 18.402 12.585 3.428 1.00 74.44 82 LYS A O 1
ATOM 605 N N . ALA A 1 83 ? 16.928 13.483 2.012 1.00 75.00 83 ALA A N 1
ATOM 606 C CA . ALA A 1 83 ? 15.767 13.289 2.887 1.00 75.00 83 ALA A CA 1
ATOM 607 C C . ALA A 1 83 ? 15.439 11.806 3.157 1.00 75.00 83 ALA A C 1
ATOM 609 O O . ALA A 1 83 ? 14.905 11.475 4.213 1.00 75.00 83 ALA A O 1
ATOM 610 N N . SER A 1 84 ? 15.740 10.906 2.216 1.00 75.94 84 SER A N 1
ATOM 611 C CA . SER A 1 84 ? 15.624 9.460 2.434 1.00 75.94 84 SER A CA 1
ATOM 612 C C . SER A 1 84 ? 16.730 8.963 3.355 1.00 75.94 84 SER A C 1
ATOM 614 O O . SER A 1 84 ? 16.433 8.221 4.283 1.00 75.94 84 SER A O 1
ATOM 616 N N . GLN A 1 85 ? 17.971 9.431 3.169 1.00 78.38 85 GLN A N 1
ATOM 617 C CA . GLN A 1 85 ? 19.070 9.117 4.092 1.00 78.38 85 GLN A CA 1
ATOM 618 C C . GLN A 1 85 ? 18.741 9.564 5.513 1.00 78.38 85 GLN A C 1
ATOM 620 O O . GLN A 1 85 ? 18.753 8.744 6.419 1.00 78.38 85 GLN A O 1
ATOM 625 N N . SER A 1 86 ? 18.360 10.829 5.708 1.00 76.44 86 SER A N 1
ATOM 626 C CA . SER A 1 86 ? 18.078 11.369 7.041 1.00 76.44 86 SER A CA 1
ATOM 627 C C . SER A 1 86 ? 16.937 10.657 7.765 1.00 76.44 86 SER A C 1
ATOM 629 O O . SER A 1 86 ? 16.937 10.656 8.987 1.00 76.44 86 SER A O 1
ATOM 631 N N . ARG A 1 87 ? 15.973 10.063 7.045 1.00 76.44 87 ARG A N 1
ATOM 632 C CA . ARG A 1 87 ? 14.839 9.324 7.630 1.00 76.44 87 ARG A CA 1
ATOM 633 C C . ARG A 1 87 ? 15.192 7.889 8.038 1.00 76.44 87 ARG A C 1
ATOM 635 O O . ARG A 1 87 ? 14.556 7.361 8.940 1.00 76.44 87 ARG A O 1
ATOM 642 N N . TYR A 1 88 ? 16.119 7.245 7.328 1.00 72.38 88 TYR A N 1
ATOM 643 C CA . TYR A 1 88 ? 16.415 5.814 7.494 1.00 72.38 88 TYR A CA 1
ATOM 644 C C . TYR A 1 88 ? 17.807 5.525 8.081 1.00 72.38 88 TYR A C 1
ATOM 646 O O . TYR A 1 88 ? 18.024 4.419 8.559 1.00 72.38 88 TYR A O 1
ATOM 654 N N . PHE A 1 89 ? 18.724 6.497 8.071 1.00 68.94 89 PHE A N 1
ATOM 655 C CA . PHE A 1 89 ? 20.053 6.439 8.700 1.00 68.94 89 PHE A CA 1
ATOM 656 C C . PHE A 1 89 ? 20.167 7.351 9.936 1.00 68.94 89 PHE A C 1
ATOM 658 O O . PHE A 1 89 ? 21.269 7.744 10.309 1.00 68.94 89 PHE A O 1
ATOM 665 N N . SER A 1 90 ? 19.051 7.737 10.554 1.00 59.56 90 SER A N 1
ATOM 666 C CA . SER A 1 90 ? 19.079 8.393 11.866 1.00 59.56 90 SER A CA 1
ATOM 667 C C . SER A 1 90 ? 19.431 7.346 12.932 1.00 59.56 90 SER A C 1
ATOM 669 O O . SER A 1 90 ? 18.701 6.362 13.057 1.00 59.56 90 SER A O 1
ATOM 671 N N . GLU A 1 91 ? 20.546 7.539 13.648 1.00 44.78 91 GLU A N 1
ATOM 672 C CA . GLU A 1 91 ? 20.792 6.905 14.958 1.00 44.78 91 GLU A CA 1
ATOM 673 C C . GLU A 1 91 ? 19.786 7.397 16.007 1.00 44.78 91 GLU A C 1
ATOM 675 O O . GLU A 1 91 ? 19.411 8.595 15.952 1.00 44.78 91 GLU A O 1
#

InterPro domains:
  IPR001093 IMP dehydrogenase/GMP reductase [PF00478] (1-90)
  IPR005990 Inosine-5'-monophosphate dehydrogenase [PTHR11911] (1-91)
  IPR013785 Aldolase-type TIM barrel [G3DSA:3.20.20.70] (1-91)

Secondary structure (DSSP, 8-state):
-HHHHHHHHHHHGGGT---EEES---SHHHHHHHHHTT-SEEE-STTTTTSSSSSS-EEEETTEEEE----TTSHHHHHH-HHHHHHHS--

Radius of gyration: 16.71 Å; chains: 1; bounding box: 35×23×44 Å

Sequence (91 aa):
QGTAVYKVAEYARRFGVPVIADGGISTVG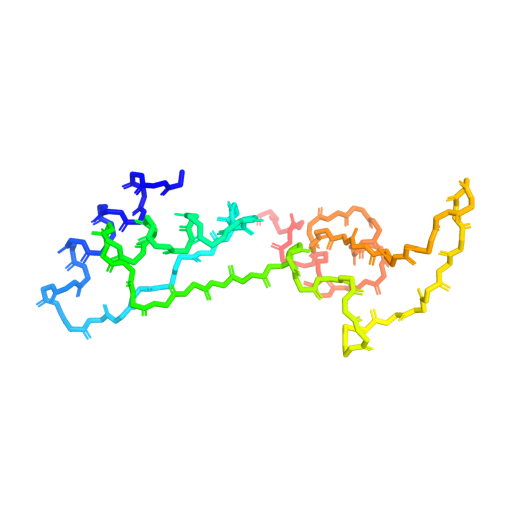HIIKALSLGASTVMMGSLLAGTSEAPGEYFFADGVRLKKFRGMGSLDAMQQHKASQSRYFSE

Foldseek 3Di:
DLVVLLVVLVVCVVVVHAAEAEDPPDDPVVQVSSVVSRHPYYDDFPNPCFDPPHDDDWDDDPNDTGGDGDDLCDPVNVVVDVVSCCVNVDD

pLDDT: mean 91.78, std 9.35, range [44.78, 98.62]

Organism: NCBI:txid1028688